Protein AF-A0A416EQQ9-F1 (afdb_monomer_lite)

pLDDT: mean 92.67, std 8.93, range [53.34, 98.25]

Structure (mmCIF, N/CA/C/O backbone):
data_AF-A0A416EQQ9-F1
#
_entry.id   AF-A0A416EQQ9-F1
#
loop_
_atom_site.group_PDB
_atom_site.id
_atom_site.type_symbol
_atom_site.label_atom_id
_atom_site.label_alt_id
_atom_site.label_comp_id
_atom_site.label_asym_id
_atom_site.label_entity_id
_atom_site.label_seq_id
_atom_site.pdbx_PDB_ins_code
_atom_site.Cartn_x
_atom_site.Cartn_y
_atom_site.Cartn_z
_atom_site.occupancy
_atom_site.B_iso_or_equiv
_atom_site.auth_seq_id
_atom_site.auth_comp_id
_atom_site.auth_asym_id
_atom_site.auth_atom_id
_atom_site.pdbx_PDB_model_num
ATOM 1 N N . MET A 1 1 ? 16.080 -1.892 6.143 1.00 62.06 1 MET A N 1
ATOM 2 C CA . MET A 1 1 ? 15.901 -0.427 6.062 1.00 62.06 1 MET A CA 1
ATOM 3 C C . MET A 1 1 ? 14.444 -0.179 5.742 1.00 62.06 1 MET A C 1
ATOM 5 O O . MET A 1 1 ? 13.992 -0.698 4.729 1.00 62.06 1 MET A O 1
ATOM 9 N N . ASN A 1 2 ? 13.728 0.540 6.607 1.00 82.12 2 ASN A N 1
ATOM 10 C CA . ASN A 1 2 ? 12.344 0.932 6.342 1.00 82.12 2 ASN A CA 1
ATOM 11 C C . ASN A 1 2 ? 12.372 2.233 5.539 1.00 82.12 2 ASN A C 1
ATOM 13 O O . ASN A 1 2 ? 13.073 3.170 5.910 1.00 82.12 2 ASN A O 1
ATOM 17 N N . VAL A 1 3 ? 11.679 2.243 4.408 1.00 88.75 3 VAL A N 1
ATOM 18 C CA . VAL A 1 3 ? 11.634 3.351 3.442 1.00 88.75 3 VAL A CA 1
ATOM 19 C C . VAL A 1 3 ? 10.243 3.967 3.337 1.00 88.75 3 VAL A C 1
ATOM 21 O O . VAL A 1 3 ? 10.108 5.111 2.916 1.00 88.75 3 VAL A O 1
ATOM 24 N N . ILE A 1 4 ? 9.215 3.215 3.731 1.00 92.56 4 ILE A N 1
ATOM 25 C CA . ILE A 1 4 ? 7.842 3.688 3.852 1.00 92.56 4 ILE A CA 1
ATOM 26 C C . ILE A 1 4 ? 7.543 3.824 5.343 1.00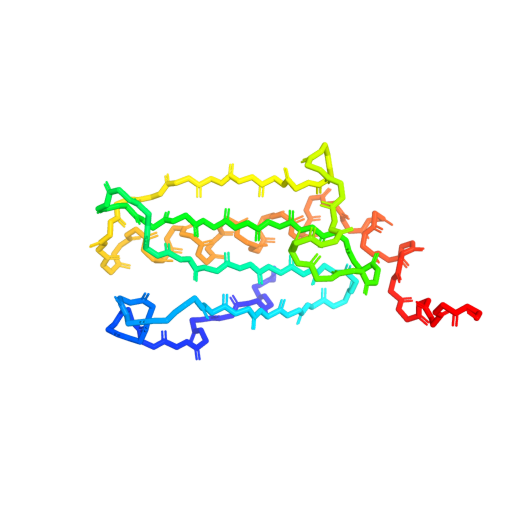 92.56 4 ILE A C 1
ATOM 28 O O . ILE A 1 4 ? 7.549 2.839 6.081 1.00 92.56 4 ILE A O 1
ATOM 32 N N . GLU A 1 5 ? 7.290 5.051 5.777 1.00 92.38 5 GLU A N 1
ATOM 33 C CA . GLU A 1 5 ? 6.737 5.358 7.095 1.00 92.38 5 GLU A CA 1
ATOM 34 C C . GLU A 1 5 ? 5.222 5.531 6.994 1.00 92.38 5 GLU A C 1
ATOM 36 O O . GLU A 1 5 ? 4.669 5.480 5.902 1.00 92.38 5 GLU A O 1
ATOM 41 N N . LYS A 1 6 ? 4.546 5.752 8.123 1.00 92.50 6 LYS A N 1
ATOM 42 C CA . LYS A 1 6 ? 3.100 5.987 8.195 1.00 92.50 6 LYS A CA 1
ATOM 43 C C . LYS A 1 6 ? 2.741 7.323 7.516 1.00 92.50 6 LYS A C 1
ATOM 45 O O . LYS A 1 6 ? 2.931 8.371 8.134 1.00 92.50 6 LYS A O 1
ATOM 50 N N . PRO A 1 7 ? 2.205 7.331 6.280 1.00 91.19 7 PRO A N 1
ATOM 51 C CA . PRO A 1 7 ? 2.148 8.564 5.493 1.00 91.19 7 PRO A CA 1
ATOM 52 C C . PRO A 1 7 ? 0.970 9.473 5.860 1.00 91.19 7 PRO A C 1
ATOM 54 O O . PRO A 1 7 ? 1.011 10.680 5.637 1.00 91.19 7 PRO A O 1
ATOM 57 N N . VAL A 1 8 ? -0.104 8.893 6.400 1.00 94.81 8 VAL A N 1
ATOM 58 C CA . VAL A 1 8 ? -1.325 9.602 6.802 1.00 94.81 8 VAL A CA 1
ATOM 59 C C . VAL A 1 8 ? -1.923 8.978 8.061 1.00 94.81 8 VAL A C 1
ATOM 61 O O . VAL A 1 8 ? -1.589 7.855 8.437 1.00 94.81 8 VAL A O 1
ATOM 64 N N . SER A 1 9 ? -2.844 9.679 8.725 1.00 96.31 9 SER A N 1
ATOM 65 C CA . SER A 1 9 ? -3.582 9.101 9.855 1.00 96.31 9 SER A CA 1
ATOM 66 C C . SER A 1 9 ? -4.542 7.992 9.405 1.00 96.31 9 SER A C 1
ATOM 68 O O . SER A 1 9 ? -5.085 8.034 8.300 1.00 96.31 9 SER A O 1
ATOM 70 N N . ILE A 1 10 ? -4.838 7.037 10.293 1.00 95.31 10 ILE A N 1
ATOM 71 C CA . ILE A 1 10 ? -5.848 5.998 10.025 1.00 95.31 10 ILE A CA 1
ATOM 72 C C . ILE A 1 10 ? -7.242 6.603 9.767 1.00 95.31 10 ILE A C 1
ATOM 74 O O . ILE A 1 10 ? -8.020 6.094 8.963 1.00 95.31 10 ILE A O 1
ATOM 78 N N . ASN A 1 11 ? -7.539 7.754 10.383 1.00 96.19 11 ASN A N 1
ATOM 79 C CA . ASN A 1 11 ? -8.773 8.506 10.157 1.00 96.19 11 ASN A CA 1
ATOM 80 C C . ASN A 1 11 ? -8.863 9.107 8.747 1.00 96.19 11 ASN A C 1
ATOM 82 O O . ASN A 1 11 ? -9.973 9.289 8.249 1.00 96.19 11 ASN A O 1
ATOM 86 N N . ALA A 1 12 ? -7.731 9.411 8.105 1.00 96.44 12 ALA A N 1
ATOM 87 C CA . ALA A 1 12 ? -7.711 9.827 6.706 1.00 96.44 12 ALA A CA 1
ATOM 88 C C . ALA A 1 12 ? -8.034 8.640 5.790 1.00 96.44 12 ALA A C 1
ATOM 90 O O . ALA A 1 12 ? -8.936 8.755 4.966 1.00 96.44 12 ALA A O 1
ATOM 91 N N . ILE A 1 13 ? -7.407 7.479 6.027 1.00 95.00 13 ILE A N 1
ATOM 92 C CA . ILE A 1 13 ? -7.666 6.232 5.276 1.00 95.00 13 ILE A CA 1
ATOM 93 C C . ILE A 1 13 ? -9.130 5.790 5.416 1.00 95.00 13 ILE A C 1
ATOM 95 O O . ILE A 1 13 ? -9.730 5.267 4.484 1.00 95.00 13 ILE A O 1
ATOM 99 N N . LYS A 1 14 ? -9.753 6.054 6.573 1.00 94.00 14 LYS A N 1
ATOM 100 C CA . LYS A 1 14 ? -11.186 5.801 6.791 1.00 94.00 14 LYS A CA 1
ATOM 101 C C . LYS A 1 14 ? -12.091 6.606 5.845 1.00 94.00 14 LYS A C 1
ATOM 103 O O . LYS A 1 14 ? -13.224 6.190 5.623 1.00 94.00 14 LYS A O 1
ATOM 108 N N . LYS A 1 15 ? -11.637 7.770 5.367 1.00 95.06 15 LYS A N 1
ATOM 109 C CA . LYS A 1 15 ? -12.412 8.688 4.517 1.00 95.06 15 LYS A CA 1
ATOM 110 C C . LYS A 1 15 ? -12.051 8.574 3.039 1.00 95.06 15 LYS A C 1
ATOM 112 O O . LYS A 1 15 ? -12.923 8.785 2.206 1.00 95.06 15 LYS A O 1
ATOM 117 N N . LEU A 1 16 ? -10.783 8.311 2.729 1.00 95.75 16 LEU A N 1
ATOM 118 C CA . LEU A 1 16 ? -10.263 8.294 1.368 1.00 95.75 16 LEU A CA 1
ATOM 119 C C . LEU A 1 16 ? -9.105 7.303 1.242 1.00 95.75 16 LEU A C 1
ATOM 121 O O . LEU A 1 16 ? -8.262 7.212 2.134 1.00 95.75 16 LEU A O 1
ATOM 125 N N . ASN A 1 17 ? -9.030 6.636 0.093 1.00 96.44 17 ASN A N 1
ATOM 126 C CA . ASN A 1 17 ? -7.906 5.783 -0.269 1.00 96.44 17 ASN A CA 1
ATOM 127 C C . ASN A 1 17 ? -6.619 6.609 -0.345 1.00 96.44 17 ASN A C 1
ATOM 129 O O . ASN A 1 17 ? -6.567 7.661 -0.984 1.00 96.44 17 ASN A O 1
ATOM 133 N N . TYR A 1 18 ? -5.563 6.121 0.295 1.00 96.75 18 TYR A N 1
ATOM 134 C CA . TYR A 1 18 ? -4.243 6.725 0.202 1.00 96.7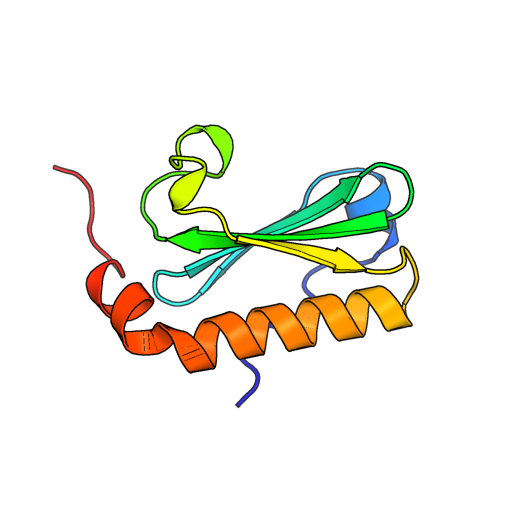5 18 TYR A CA 1
ATOM 135 C C . TYR A 1 18 ? -3.412 5.985 -0.840 1.00 96.75 18 TYR A C 1
ATOM 137 O O . TYR A 1 18 ? -3.325 4.763 -0.791 1.00 96.75 18 TYR A O 1
ATOM 145 N N . THR A 1 19 ? -2.749 6.710 -1.738 1.00 96.38 19 THR A N 1
ATOM 146 C CA . THR A 1 19 ? -1.788 6.141 -2.693 1.00 96.38 19 THR A CA 1
ATOM 147 C C . THR A 1 19 ? -0.418 6.770 -2.513 1.00 96.38 19 THR A C 1
ATOM 149 O O . THR A 1 19 ? -0.314 7.989 -2.373 1.00 96.38 19 THR A O 1
ATOM 152 N N . GLY A 1 20 ? 0.630 5.959 -2.595 1.00 95.00 20 GLY A N 1
ATOM 153 C CA . GLY A 1 20 ? 2.015 6.409 -2.562 1.00 95.00 20 GLY A CA 1
ATOM 154 C C . GLY A 1 20 ? 2.889 5.635 -3.543 1.00 95.00 20 GLY A C 1
ATOM 155 O O . GLY A 1 20 ? 2.456 4.678 -4.189 1.00 95.00 20 GLY A O 1
ATOM 156 N N . SER A 1 21 ? 4.141 6.061 -3.668 1.00 94.69 21 SER A N 1
ATOM 157 C CA . SER A 1 21 ? 5.132 5.402 -4.516 1.00 94.69 21 SER A CA 1
ATOM 158 C C . SER A 1 21 ? 6.525 5.508 -3.921 1.00 94.69 21 SER A C 1
ATOM 160 O O . SER A 1 21 ? 6.861 6.510 -3.291 1.00 94.69 21 SER A O 1
ATOM 162 N N . TYR A 1 22 ? 7.352 4.500 -4.169 1.00 94.12 22 TYR A N 1
ATOM 163 C CA . TYR A 1 22 ? 8.763 4.495 -3.828 1.00 94.12 22 TYR A CA 1
ATOM 164 C C . TYR A 1 22 ? 9.552 3.653 -4.837 1.00 94.12 22 TYR A C 1
ATOM 166 O O . TYR A 1 22 ? 9.296 2.462 -4.986 1.00 94.12 22 TYR A O 1
ATOM 174 N N . CYS A 1 23 ? 10.518 4.274 -5.525 1.00 92.75 23 CYS A N 1
ATOM 175 C CA . CYS A 1 23 ? 11.479 3.608 -6.417 1.00 92.75 23 CYS A CA 1
ATOM 176 C C . CYS A 1 23 ? 10.870 2.541 -7.353 1.00 92.75 23 CYS A C 1
ATOM 178 O O . CYS A 1 23 ? 11.322 1.404 -7.347 1.00 92.75 23 CYS A O 1
ATOM 180 N N . GLY A 1 24 ? 9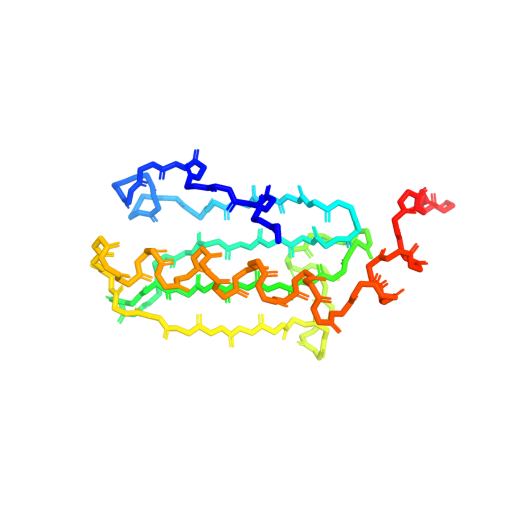.860 2.893 -8.157 1.00 93.00 24 GLY A N 1
ATOM 181 C CA . GLY A 1 24 ? 9.227 1.965 -9.109 1.00 93.00 24 GLY A CA 1
ATOM 182 C C . GLY A 1 24 ? 8.102 1.100 -8.525 1.00 93.00 24 GLY A C 1
ATOM 183 O O . GLY A 1 24 ? 7.317 0.529 -9.282 1.00 93.00 24 GLY A O 1
ATOM 184 N N . MET A 1 25 ? 7.968 1.042 -7.197 1.00 95.81 25 MET A N 1
ATOM 185 C CA . MET A 1 25 ? 6.829 0.427 -6.518 1.00 95.81 25 MET A CA 1
ATOM 186 C C . MET A 1 25 ? 5.765 1.482 -6.213 1.00 95.81 25 MET A C 1
ATOM 188 O O . MET A 1 25 ? 6.049 2.506 -5.595 1.00 95.81 25 MET A O 1
ATOM 192 N N . ARG A 1 26 ? 4.516 1.213 -6.578 1.00 96.31 26 ARG A N 1
ATOM 193 C CA . ARG A 1 26 ? 3.335 1.930 -6.096 1.00 96.31 26 ARG A CA 1
ATOM 194 C C . ARG A 1 26 ? 2.627 1.134 -5.025 1.00 96.31 26 ARG A C 1
ATOM 196 O O . ARG A 1 26 ? 2.686 -0.094 -5.010 1.00 96.31 26 ARG A O 1
ATOM 203 N N . TYR A 1 27 ? 1.942 1.847 -4.144 1.00 97.25 27 TYR A N 1
ATOM 204 C CA . TYR A 1 27 ? 1.120 1.233 -3.123 1.00 97.25 27 TYR A CA 1
ATOM 205 C C . TYR A 1 27 ? -0.149 2.026 -2.843 1.00 97.25 27 TYR A C 1
ATOM 207 O O . TYR A 1 27 ? -0.215 3.235 -3.071 1.00 97.25 27 TYR A O 1
ATOM 215 N N . MET A 1 28 ? -1.166 1.324 -2.352 1.00 97.69 28 MET A N 1
ATOM 216 C CA . MET A 1 28 ? -2.429 1.909 -1.910 1.00 97.69 28 MET A CA 1
ATOM 217 C C . MET A 1 28 ? -2.810 1.350 -0.543 1.00 97.69 28 MET A C 1
ATOM 219 O O . MET A 1 28 ? -2.595 0.169 -0.288 1.00 97.69 28 MET A O 1
ATOM 223 N N . LEU A 1 29 ? -3.382 2.191 0.312 1.00 98.12 29 LEU A N 1
ATOM 224 C CA . LEU A 1 29 ? -4.030 1.811 1.560 1.00 98.12 29 LEU A CA 1
ATOM 225 C C . LEU A 1 29 ? -5.490 2.251 1.500 1.00 98.12 29 LEU A C 1
ATOM 227 O O . LEU A 1 29 ? -5.771 3.436 1.307 1.00 98.12 29 LEU A O 1
ATOM 231 N N . GLU A 1 30 ? -6.413 1.319 1.694 1.00 96.94 30 GLU A N 1
ATOM 232 C CA . GLU A 1 30 ? -7.845 1.607 1.734 1.00 96.94 30 GLU A CA 1
ATOM 233 C C . GLU A 1 30 ? -8.546 0.886 2.882 1.00 96.94 30 GLU A C 1
ATOM 235 O O . GLU A 1 30 ? -8.061 -0.117 3.414 1.00 96.94 30 GLU A O 1
ATOM 240 N N . LYS A 1 31 ? -9.714 1.403 3.271 1.00 97.19 31 LYS A N 1
ATOM 241 C CA . LYS A 1 31 ? -10.633 0.671 4.135 1.00 97.19 31 LYS A CA 1
ATOM 242 C C . LYS A 1 31 ? -11.616 -0.107 3.264 1.00 97.19 31 LYS A C 1
ATOM 244 O O . LYS A 1 31 ? -12.494 0.498 2.657 1.00 97.19 31 LYS A O 1
ATOM 249 N N . LYS A 1 32 ? -11.529 -1.434 3.289 1.00 94.69 32 LYS A N 1
ATOM 250 C CA . LYS A 1 32 ? -12.405 -2.337 2.536 1.00 94.69 32 LYS A CA 1
ATOM 251 C C . LYS A 1 32 ? -13.032 -3.357 3.476 1.00 94.69 32 LYS A C 1
ATOM 253 O O . LYS A 1 32 ? -12.329 -3.957 4.280 1.00 94.69 32 LYS A O 1
ATOM 258 N N . ASP A 1 33 ? -14.359 -3.474 3.455 1.00 94.31 33 ASP A N 1
ATOM 259 C CA . ASP A 1 33 ? -15.124 -4.440 4.264 1.00 94.31 33 ASP A CA 1
ATOM 260 C C . ASP A 1 33 ? -14.763 -4.444 5.764 1.00 94.31 33 ASP A C 1
ATOM 262 O O . ASP A 1 33 ? -14.684 -5.471 6.433 1.00 94.31 33 ASP A O 1
ATOM 266 N N . GLY A 1 34 ? -14.508 -3.250 6.315 1.00 94.88 34 GLY A N 1
ATOM 267 C CA . GLY A 1 34 ? -14.132 -3.078 7.724 1.00 94.88 34 GLY A CA 1
ATOM 268 C C . GLY A 1 34 ? -12.666 -3.390 8.049 1.00 94.88 34 GLY A C 1
ATOM 269 O O . GLY A 1 34 ? -12.263 -3.225 9.199 1.00 94.88 34 GLY A O 1
ATOM 270 N N . ARG A 1 35 ? -11.865 -3.774 7.054 1.00 97.50 35 ARG A N 1
ATOM 271 C CA . ARG A 1 35 ? -10.436 -4.097 7.146 1.00 97.50 35 ARG A CA 1
ATOM 272 C C . ARG A 1 35 ? -9.591 -3.040 6.434 1.00 97.50 35 ARG A C 1
ATOM 274 O O . ARG A 1 35 ? -10.113 -2.213 5.688 1.00 97.50 35 ARG A O 1
ATOM 281 N N . MET A 1 36 ? -8.289 -3.031 6.702 1.00 97.88 36 MET A N 1
ATOM 282 C CA . MET A 1 36 ? -7.318 -2.236 5.950 1.00 97.88 36 MET A CA 1
ATOM 283 C C . MET A 1 36 ? -6.728 -3.103 4.843 1.00 97.88 36 MET A C 1
ATOM 285 O O . MET A 1 36 ? -6.034 -4.070 5.145 1.00 97.88 36 MET A O 1
ATOM 289 N N . ALA A 1 37 ? -6.979 -2.762 3.584 1.00 98.06 37 ALA A N 1
ATOM 290 C CA . ALA A 1 37 ? -6.332 -3.404 2.449 1.00 98.06 37 ALA A CA 1
ATOM 291 C C . ALA A 1 37 ? -5.108 -2.583 2.032 1.00 98.06 37 ALA A C 1
ATOM 293 O O . ALA A 1 37 ? -5.192 -1.367 1.843 1.00 98.06 37 ALA A O 1
ATOM 294 N N . ALA A 1 38 ? -3.963 -3.252 1.928 1.00 98.19 38 ALA A N 1
ATOM 295 C CA . ALA A 1 38 ? -2.734 -2.701 1.388 1.00 98.19 38 ALA A CA 1
ATOM 296 C C . ALA A 1 38 ? -2.438 -3.363 0.045 1.00 98.19 38 ALA A C 1
ATOM 298 O O . ALA A 1 38 ? -2.439 -4.590 -0.064 1.00 98.19 38 ALA A O 1
ATOM 299 N N . HIS A 1 39 ? -2.148 -2.552 -0.963 1.00 98.25 39 HIS A N 1
ATOM 300 C CA . HIS A 1 39 ? -1.863 -3.003 -2.319 1.00 98.25 39 HIS A CA 1
ATOM 301 C C . HIS A 1 39 ? -0.460 -2.578 -2.719 1.00 98.25 39 HIS A C 1
ATOM 303 O O . HIS A 1 39 ? -0.041 -1.477 -2.371 1.00 98.25 39 HIS A O 1
ATOM 309 N N . THR A 1 40 ? 0.234 -3.408 -3.493 1.00 97.94 40 THR A N 1
ATOM 310 C CA . THR A 1 40 ? 1.487 -3.052 -4.171 1.00 97.94 40 THR A CA 1
ATOM 311 C C . THR A 1 40 ? 1.411 -3.411 -5.645 1.00 97.94 40 THR A C 1
ATOM 313 O O . THR A 1 40 ? 0.851 -4.445 -6.005 1.00 97.94 40 THR A O 1
ATOM 316 N N . TYR A 1 41 ? 1.948 -2.543 -6.497 1.00 96.56 41 TYR A N 1
ATOM 317 C CA . TYR A 1 41 ? 1.959 -2.722 -7.947 1.00 96.56 41 TYR A CA 1
ATOM 318 C C . TYR A 1 41 ? 3.097 -1.918 -8.593 1.00 96.56 41 TYR A C 1
ATOM 320 O O . TYR A 1 41 ? 3.542 -0.926 -8.017 1.00 96.56 41 TYR A O 1
ATOM 328 N N . PRO A 1 42 ? 3.613 -2.325 -9.765 1.00 94.88 42 PRO A N 1
ATOM 329 C CA . PRO A 1 42 ? 4.682 -1.593 -10.438 1.00 94.88 42 PRO A CA 1
ATOM 330 C C . PRO A 1 42 ? 4.180 -0.302 -11.108 1.00 94.88 42 PRO A C 1
ATOM 332 O O . PRO A 1 42 ? 3.033 -0.205 -11.546 1.00 94.88 42 PRO A O 1
ATOM 335 N N . GLU A 1 43 ? 5.068 0.682 -11.256 1.00 90.88 43 GLU A N 1
ATOM 336 C CA . GLU A 1 43 ? 4.913 1.764 -12.242 1.00 90.88 43 GLU A CA 1
ATOM 337 C C . GLU A 1 43 ? 4.735 1.208 -13.679 1.00 90.88 43 GLU A C 1
ATOM 339 O O . GLU A 1 43 ? 5.127 0.069 -13.951 1.00 90.88 43 GLU A O 1
ATOM 344 N N . PRO A 1 44 ? 4.167 1.975 -14.636 1.00 89.62 44 PRO A N 1
ATOM 345 C CA . PRO A 1 44 ? 3.787 3.390 -14.571 1.00 89.62 44 PRO A CA 1
ATOM 346 C C . PRO A 1 44 ? 2.275 3.632 -14.484 1.00 89.62 44 PRO A C 1
ATOM 348 O O . PRO A 1 44 ? 1.850 4.791 -14.494 1.00 89.62 44 PRO A O 1
ATOM 351 N N . PHE A 1 45 ? 1.451 2.600 -14.305 1.00 85.56 45 PHE A N 1
ATOM 352 C CA . PHE A 1 45 ? -0.004 2.745 -14.190 1.00 85.56 45 PHE A CA 1
ATOM 353 C C . PHE A 1 45 ? -0.482 2.977 -12.751 1.00 85.56 45 PHE A C 1
ATOM 355 O O . PHE A 1 45 ? 0.187 2.603 -11.787 1.00 85.56 45 PHE A O 1
ATOM 362 N N . ASN A 1 46 ? -1.619 3.659 -12.597 1.00 86.25 46 ASN A N 1
ATOM 363 C CA . ASN A 1 46 ? -2.326 3.728 -11.317 1.00 86.25 46 ASN A CA 1
ATOM 364 C C . ASN A 1 46 ? -3.037 2.391 -11.040 1.00 86.25 46 ASN A C 1
ATOM 366 O O . ASN A 1 46 ? -3.051 1.511 -11.900 1.00 86.25 46 ASN A O 1
ATOM 370 N N . TYR A 1 47 ? -3.625 2.245 -9.852 1.00 87.38 47 TYR A N 1
ATOM 371 C CA . TYR A 1 47 ? -4.302 1.013 -9.439 1.00 87.38 47 TYR A CA 1
ATOM 372 C C . TYR A 1 47 ? -5.310 0.509 -10.491 1.00 87.38 47 TYR A C 1
ATOM 374 O O . TYR A 1 47 ? -5.197 -0.620 -10.946 1.00 87.38 47 TYR A O 1
ATOM 382 N N . GLU A 1 48 ? -6.212 1.375 -10.963 1.00 89.50 48 GLU A N 1
ATOM 383 C CA . GLU A 1 48 ? -7.274 1.025 -11.924 1.00 89.50 48 GLU A CA 1
ATOM 384 C C . GLU A 1 48 ? -6.760 0.552 -13.291 1.00 89.50 48 GLU A C 1
ATOM 386 O O . GLU A 1 48 ? -7.410 -0.252 -13.954 1.00 89.50 48 GLU A O 1
ATOM 391 N N . LYS A 1 49 ? -5.610 1.068 -13.741 1.00 89.06 49 LYS A N 1
ATOM 392 C CA . LYS A 1 49 ? -5.006 0.708 -15.034 1.00 89.06 49 LYS A CA 1
ATOM 393 C C . LYS A 1 49 ? -3.934 -0.371 -14.916 1.00 89.06 49 LYS A C 1
ATOM 395 O O . LYS A 1 49 ? -3.353 -0.763 -15.928 1.00 89.06 49 LYS A O 1
ATOM 400 N N . THR A 1 50 ? -3.628 -0.819 -13.702 1.00 90.06 50 THR A N 1
ATOM 401 C CA . THR A 1 50 ? -2.682 -1.909 -13.488 1.00 90.06 50 THR A CA 1
ATOM 402 C C . THR A 1 50 ? -3.435 -3.229 -13.662 1.00 90.06 50 THR A C 1
ATOM 404 O O . THR A 1 50 ? -4.460 -3.412 -13.013 1.00 90.06 50 THR A O 1
ATOM 407 N N . PRO A 1 51 ? -2.947 -4.157 -14.506 1.00 91.56 51 PRO A N 1
ATOM 408 C CA . PRO A 1 51 ? -3.524 -5.495 -14.601 1.00 91.56 51 PRO A CA 1
ATOM 409 C C . PRO A 1 51 ? -3.575 -6.171 -13.228 1.00 91.56 51 PRO A C 1
ATOM 411 O O . PRO A 1 51 ? -2.601 -6.098 -12.473 1.00 91.56 51 PRO A O 1
ATOM 414 N N . GLU A 1 52 ? -4.697 -6.813 -12.905 1.00 90.88 52 GLU A N 1
ATOM 415 C CA . GLU A 1 52 ? -4.957 -7.392 -11.582 1.00 90.88 52 GLU A CA 1
ATOM 416 C C . GLU A 1 52 ? -3.869 -8.393 -11.171 1.00 90.88 52 GLU A C 1
ATOM 418 O O . GLU A 1 52 ? -3.435 -8.401 -10.023 1.00 90.88 52 GLU A O 1
ATOM 423 N N . GLU A 1 53 ? -3.319 -9.148 -12.125 1.00 93.44 53 GLU A N 1
ATOM 424 C CA . GLU A 1 53 ? -2.240 -10.108 -11.892 1.00 93.44 53 GLU A CA 1
ATOM 425 C C . GLU A 1 53 ? -0.919 -9.471 -11.419 1.00 93.44 53 GLU A C 1
ATOM 427 O O . GLU A 1 53 ? -0.040 -10.163 -10.904 1.00 93.44 53 GLU A O 1
ATOM 432 N N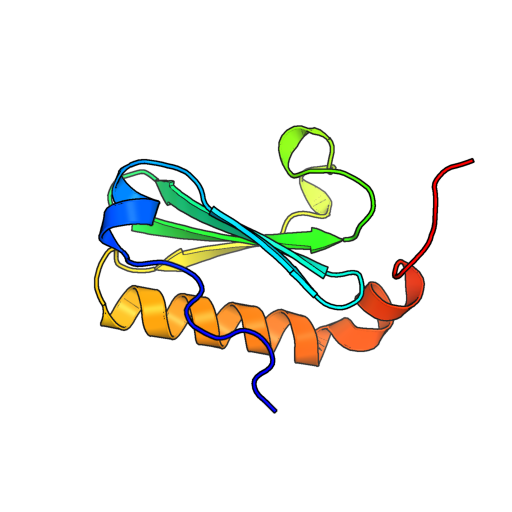 . LYS A 1 54 ? -0.759 -8.152 -11.585 1.00 93.44 54 LYS A N 1
ATOM 433 C CA . LYS A 1 54 ? 0.403 -7.387 -11.101 1.00 93.44 54 LYS A CA 1
ATOM 434 C C . LYS A 1 54 ? 0.139 -6.680 -9.774 1.00 93.44 54 LYS A C 1
ATOM 436 O O . LYS A 1 54 ? 1.071 -6.103 -9.209 1.00 93.44 54 LYS A O 1
ATOM 441 N N . ILE A 1 55 ? -1.099 -6.706 -9.289 1.00 96.19 55 ILE A N 1
ATOM 442 C CA . ILE A 1 55 ? -1.491 -6.129 -8.009 1.00 96.19 55 ILE A CA 1
ATOM 443 C C . ILE A 1 55 ? -1.393 -7.222 -6.956 1.00 96.19 55 ILE A C 1
ATOM 445 O O . ILE A 1 55 ? -2.051 -8.254 -7.032 1.00 96.19 55 ILE A O 1
ATOM 449 N N . VAL A 1 56 ? -0.596 -6.978 -5.922 1.00 97.62 56 VAL A N 1
ATOM 450 C CA . VAL A 1 56 ? -0.591 -7.843 -4.743 1.00 97.62 56 VAL A CA 1
ATOM 451 C C . VAL A 1 56 ? -1.276 -7.122 -3.606 1.00 97.62 56 VAL A C 1
ATOM 453 O O . VAL A 1 56 ? -0.908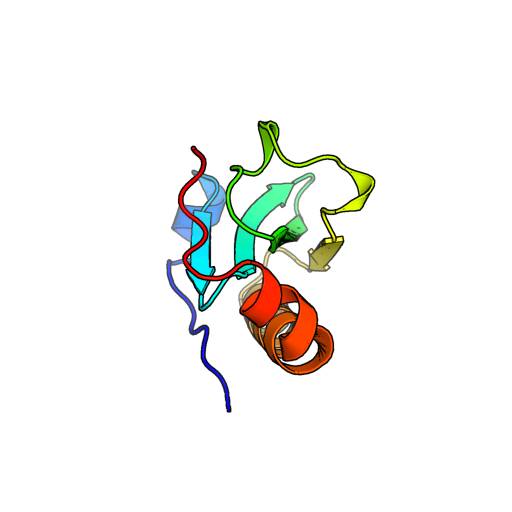 -5.995 -3.284 1.00 97.62 56 VAL A O 1
ATOM 456 N N . THR A 1 57 ? -2.245 -7.797 -2.996 1.00 97.75 57 THR A N 1
ATOM 457 C CA . THR A 1 57 ? -3.078 -7.257 -1.924 1.00 97.75 57 THR A CA 1
ATOM 458 C C . THR A 1 57 ? -2.890 -8.067 -0.652 1.00 97.75 57 THR A C 1
ATOM 460 O O . THR A 1 57 ? -2.809 -9.295 -0.697 1.00 97.75 57 THR A O 1
ATOM 463 N N . ARG A 1 58 ? -2.865 -7.388 0.494 1.00 98.25 58 ARG A N 1
ATOM 464 C CA . ARG A 1 58 ? -2.958 -8.019 1.809 1.00 98.25 58 ARG A CA 1
ATOM 465 C C . ARG A 1 58 ? -3.864 -7.208 2.721 1.00 98.25 58 ARG A C 1
ATOM 467 O O . ARG A 1 58 ? -3.827 -5.982 2.705 1.00 98.25 58 ARG A O 1
ATOM 474 N N . GLU A 1 59 ? -4.663 -7.902 3.522 1.00 98.25 59 GLU A N 1
ATOM 475 C CA . GLU A 1 59 ? -5.616 -7.274 4.432 1.00 98.25 59 GLU A CA 1
ATOM 476 C C . GLU A 1 59 ? -5.221 -7.420 5.898 1.00 98.25 59 GLU A C 1
ATOM 478 O O . GLU A 1 59 ? -4.847 -8.499 6.364 1.00 98.25 59 GLU A O 1
ATOM 483 N N . PHE A 1 60 ? -5.445 -6.355 6.655 1.00 98.19 60 PHE A N 1
ATOM 484 C CA . PHE A 1 60 ? -5.127 -6.232 8.071 1.00 98.19 60 PHE A CA 1
ATOM 485 C C . PHE A 1 60 ? -6.356 -5.757 8.855 1.00 98.19 60 PHE A C 1
ATOM 487 O O . PHE A 1 60 ? -7.292 -5.199 8.271 1.00 98.19 60 PHE A O 1
ATOM 494 N N . PRO A 1 61 ? -6.395 -5.949 10.184 1.00 98.19 61 PRO A N 1
ATOM 495 C CA . PRO A 1 61 ? -7.385 -5.283 11.020 1.00 98.19 61 PRO A CA 1
ATOM 496 C C . PRO A 1 61 ? -7.356 -3.765 10.798 1.00 98.19 61 PRO A C 1
ATOM 498 O O . PRO A 1 61 ? -6.286 -3.172 10.676 1.00 98.19 61 PRO A O 1
ATOM 501 N N . PHE A 1 62 ? -8.519 -3.112 10.769 1.00 97.56 62 PHE A N 1
ATOM 502 C CA . PHE A 1 62 ? -8.575 -1.649 10.714 1.00 97.56 62 PHE A CA 1
ATOM 503 C C . PHE A 1 62 ? -8.347 -1.054 12.116 1.00 97.56 62 PHE A C 1
ATOM 505 O O . PHE A 1 62 ? -9.263 -0.518 12.740 1.00 97.56 62 PHE A O 1
ATOM 512 N N . SER A 1 63 ? -7.122 -1.207 12.622 1.00 97.56 63 SER A N 1
ATOM 513 C CA . SER A 1 63 ? -6.630 -0.688 13.903 1.00 97.56 63 SER A CA 1
ATOM 514 C C . SER A 1 63 ? -5.251 -0.048 13.727 1.00 97.56 63 SER A C 1
ATOM 516 O O . SER A 1 63 ? -4.653 -0.128 12.652 1.00 97.56 63 SER A O 1
ATOM 518 N N . GLU A 1 64 ? -4.734 0.596 14.771 1.00 97.25 64 GLU A N 1
ATOM 519 C CA . GLU A 1 64 ? -3.386 1.175 14.743 1.00 97.25 64 GLU A CA 1
ATOM 520 C C . GLU A 1 64 ? -2.302 0.098 14.568 1.00 97.25 64 GLU A C 1
ATOM 522 O O . GLU A 1 64 ? -1.364 0.278 13.792 1.00 97.25 64 GLU A O 1
ATOM 527 N N . GLU A 1 65 ? -2.471 -1.062 15.205 1.00 97.62 65 GLU A N 1
ATOM 528 C CA . GLU A 1 65 ? -1.577 -2.216 15.072 1.00 97.62 65 GLU A CA 1
ATOM 529 C C . GLU A 1 65 ? -1.649 -2.812 13.665 1.00 97.62 65 GLU A C 1
ATOM 531 O O . GLU A 1 65 ? -0.618 -3.087 13.055 1.00 97.62 65 GLU A O 1
ATOM 536 N N . GLY A 1 66 ? -2.858 -2.969 13.115 1.00 97.88 66 GLY A N 1
ATOM 537 C CA . GLY A 1 66 ? -3.034 -3.448 11.745 1.00 97.88 66 GLY A CA 1
ATOM 538 C C . GLY A 1 66 ? -2.451 -2.484 10.710 1.00 97.88 66 GLY A C 1
ATOM 539 O O . GLY A 1 66 ? -1.892 -2.919 9.706 1.00 97.88 66 GLY A O 1
ATOM 540 N N . TYR A 1 67 ? -2.487 -1.178 10.981 1.00 97.81 67 TYR A N 1
ATOM 541 C CA . TYR A 1 67 ? -1.816 -0.192 10.143 1.00 97.81 67 TYR A CA 1
ATOM 542 C C . TYR A 1 67 ? -0.288 -0.313 10.235 1.00 97.81 67 TYR A C 1
ATOM 544 O O . TYR A 1 67 ? 0.387 -0.308 9.208 1.00 97.81 67 TYR A O 1
ATOM 552 N N . ALA A 1 68 ? 0.276 -0.499 11.431 1.00 97.25 68 ALA A N 1
ATOM 553 C CA . ALA A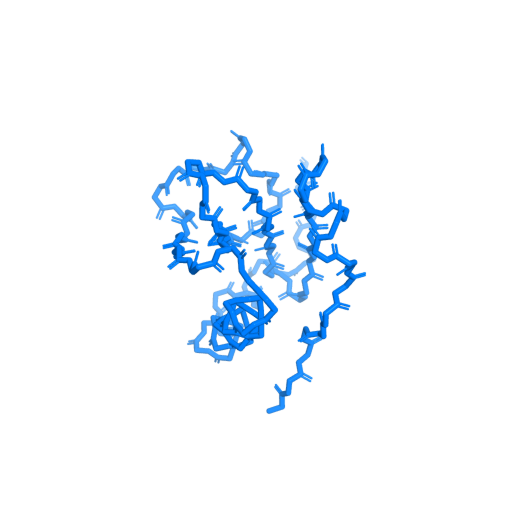 1 68 ? 1.708 -0.762 11.572 1.00 97.25 68 ALA A CA 1
ATOM 554 C C . ALA A 1 68 ? 2.138 -2.018 10.786 1.00 97.25 68 ALA A C 1
ATOM 556 O O . ALA A 1 68 ? 3.120 -1.966 10.048 1.00 97.25 68 ALA A O 1
ATOM 557 N N . GLN A 1 69 ? 1.348 -3.095 10.850 1.00 98.19 69 GLN A N 1
ATOM 558 C CA . GLN A 1 69 ? 1.569 -4.319 10.067 1.00 98.19 69 GLN A CA 1
ATOM 559 C C . GLN A 1 69 ? 1.471 -4.079 8.554 1.00 98.19 69 GLN A C 1
ATOM 561 O O . GLN A 1 69 ? 2.259 -4.630 7.788 1.00 98.19 69 GLN A O 1
ATOM 566 N N . ALA A 1 70 ? 0.532 -3.240 8.107 1.00 98.19 70 ALA A N 1
ATOM 567 C CA . ALA A 1 70 ? 0.424 -2.864 6.701 1.00 98.19 70 ALA A CA 1
ATOM 568 C C . ALA A 1 70 ? 1.675 -2.111 6.224 1.00 98.19 70 ALA A C 1
ATOM 570 O O . ALA A 1 70 ? 2.200 -2.414 5.154 1.00 98.19 70 ALA A O 1
ATOM 571 N N . ILE A 1 71 ? 2.189 -1.169 7.023 1.00 97.94 71 ILE A N 1
ATOM 572 C CA . ILE A 1 71 ? 3.427 -0.440 6.715 1.00 97.94 71 ILE A CA 1
ATOM 573 C C . ILE A 1 71 ? 4.634 -1.381 6.683 1.00 97.94 71 ILE A C 1
ATOM 575 O O . ILE A 1 71 ? 5.444 -1.305 5.758 1.00 97.94 71 ILE A O 1
ATOM 579 N N . GLU A 1 72 ? 4.757 -2.283 7.653 1.00 97.94 72 GLU A N 1
ATOM 580 C CA . GLU A 1 72 ? 5.815 -3.296 7.666 1.00 97.94 72 GLU A CA 1
ATOM 581 C C . GLU A 1 72 ? 5.761 -4.156 6.398 1.00 97.94 72 GLU A C 1
ATOM 583 O O . GLU A 1 72 ? 6.752 -4.266 5.679 1.00 97.94 72 GLU A O 1
ATOM 588 N N . TRP A 1 73 ? 4.574 -4.638 6.032 1.00 98.19 73 TRP A N 1
ATOM 589 C CA . TRP A 1 73 ? 4.375 -5.430 4.824 1.00 98.19 73 TRP A CA 1
ATOM 590 C C . TRP A 1 73 ? 4.719 -4.672 3.534 1.00 98.19 73 TRP A C 1
ATOM 592 O O . TRP A 1 73 ? 5.318 -5.251 2.627 1.00 98.19 73 TRP A O 1
ATOM 602 N N . LEU A 1 74 ? 4.396 -3.377 3.437 1.00 98.00 74 LEU A N 1
ATOM 603 C CA . LEU A 1 74 ? 4.804 -2.545 2.298 1.00 98.00 74 LEU A CA 1
ATOM 604 C C . LEU A 1 74 ? 6.334 -2.458 2.180 1.00 98.00 74 LEU A C 1
ATOM 606 O O . LEU A 1 74 ? 6.878 -2.549 1.077 1.00 98.00 74 LEU A O 1
ATOM 610 N N . ASN A 1 75 ? 7.035 -2.323 3.308 1.00 97.38 75 ASN A N 1
ATOM 611 C CA . ASN A 1 75 ? 8.497 -2.327 3.334 1.00 97.38 75 ASN A CA 1
ATOM 612 C C . ASN A 1 75 ? 9.077 -3.696 2.947 1.00 97.38 75 ASN A C 1
ATOM 614 O O . ASN A 1 75 ? 10.045 -3.749 2.186 1.00 97.38 75 ASN A O 1
ATOM 618 N N . GLU A 1 76 ? 8.474 -4.798 3.402 1.00 97.25 76 GLU A N 1
ATOM 619 C CA . GLU A 1 76 ? 8.842 -6.154 2.975 1.00 97.25 76 GLU A CA 1
ATOM 620 C C . GLU A 1 76 ? 8.675 -6.333 1.461 1.00 97.25 76 GLU A C 1
ATOM 622 O O . GLU A 1 76 ? 9.579 -6.852 0.807 1.00 97.25 76 GLU A O 1
ATOM 627 N N . GLN A 1 77 ? 7.561 -5.865 0.880 1.00 97.25 77 GLN A N 1
ATOM 628 C CA . GLN A 1 77 ? 7.328 -5.958 -0.566 1.00 97.25 77 GLN A CA 1
ATOM 629 C C . GLN A 1 77 ? 8.370 -5.193 -1.370 1.00 97.25 77 GLN A C 1
ATOM 631 O O . GLN A 1 77 ? 8.853 -5.684 -2.395 1.00 97.25 77 GLN A O 1
ATOM 636 N N . TYR A 1 78 ? 8.758 -4.014 -0.889 1.00 95.62 78 TYR A N 1
ATOM 637 C CA . TYR A 1 78 ? 9.845 -3.272 -1.500 1.00 95.62 78 TYR A CA 1
ATOM 638 C C . TYR A 1 78 ? 11.168 -4.048 -1.430 1.00 95.62 78 TYR A C 1
ATOM 640 O O . TYR A 1 78 ? 11.823 -4.249 -2.454 1.00 95.62 78 TYR A O 1
ATOM 648 N N . ALA A 1 79 ? 11.541 -4.523 -0.239 1.00 95.50 79 ALA A N 1
ATOM 649 C CA . ALA A 1 79 ? 12.815 -5.197 -0.006 1.00 95.50 79 ALA A CA 1
ATOM 650 C C . ALA A 1 79 ? 12.949 -6.515 -0.787 1.00 95.50 79 ALA A C 1
ATOM 652 O O . ALA A 1 79 ? 14.002 -6.778 -1.365 1.00 95.50 79 ALA A O 1
ATOM 653 N N . GLN A 1 80 ? 11.890 -7.327 -0.833 1.00 96.00 80 GLN A N 1
ATOM 654 C CA . GLN A 1 80 ? 11.915 -8.658 -1.448 1.00 96.00 80 GLN A CA 1
ATOM 655 C C . GLN A 1 80 ? 11.854 -8.625 -2.977 1.00 96.00 80 GLN A C 1
ATOM 657 O O . GLN A 1 80 ? 12.322 -9.554 -3.627 1.00 96.00 80 GLN A O 1
ATOM 662 N N . ARG A 1 81 ? 11.274 -7.573 -3.567 1.00 94.75 81 ARG A N 1
ATOM 663 C CA . ARG A 1 81 ? 11.056 -7.481 -5.021 1.00 94.75 81 ARG A CA 1
ATOM 664 C C . ARG A 1 81 ? 11.825 -6.325 -5.657 1.00 94.75 81 ARG A C 1
ATOM 666 O O . ARG A 1 81 ? 11.400 -5.771 -6.667 1.00 94.75 81 ARG A O 1
ATOM 673 N N . LYS A 1 82 ? 12.968 -5.960 -5.072 1.00 93.06 82 LYS A N 1
ATOM 674 C CA . LYS A 1 82 ? 13.762 -4.796 -5.485 1.00 93.06 82 LYS A CA 1
ATOM 675 C C . LYS A 1 82 ? 14.115 -4.798 -6.978 1.00 93.06 82 LYS A C 1
ATOM 677 O O . LYS A 1 82 ? 13.998 -3.761 -7.618 1.00 93.06 82 LYS A O 1
ATOM 682 N N . GLU A 1 83 ? 14.469 -5.952 -7.543 1.00 93.50 83 GLU A N 1
ATOM 683 C CA . GLU A 1 83 ? 14.787 -6.085 -8.974 1.00 93.50 83 GLU A CA 1
ATOM 684 C C . GLU A 1 83 ? 13.597 -5.741 -9.880 1.00 93.50 83 GLU A C 1
ATOM 686 O O . GLU A 1 83 ? 13.758 -5.042 -10.881 1.00 93.50 83 GLU A O 1
ATOM 691 N N . LEU A 1 84 ? 12.386 -6.172 -9.503 1.00 92.69 84 LEU A N 1
ATOM 692 C CA . LEU A 1 84 ? 11.158 -5.827 -10.219 1.00 92.69 84 LEU A CA 1
ATOM 693 C C . LEU A 1 84 ? 10.961 -4.310 -10.227 1.00 92.69 84 LEU A C 1
ATOM 695 O O . LEU A 1 84 ? 10.736 -3.730 -11.289 1.00 92.69 84 LEU A O 1
ATOM 699 N N . TRP A 1 85 ? 11.078 -3.670 -9.063 1.00 94.44 85 TRP A N 1
ATOM 700 C CA . TRP A 1 85 ? 10.870 -2.230 -8.911 1.00 94.44 85 TRP A CA 1
ATOM 701 C C . TRP A 1 85 ? 11.927 -1.410 -9.659 1.00 94.44 85 TRP A C 1
ATOM 703 O O . TRP A 1 85 ? 11.583 -0.491 -10.402 1.00 94.44 85 TRP A O 1
ATOM 713 N N . ASP A 1 86 ? 13.200 -1.795 -9.555 1.00 92.69 86 ASP A N 1
ATOM 714 C CA . ASP A 1 86 ? 14.301 -1.149 -10.274 1.00 92.69 86 ASP A CA 1
ATOM 715 C C . ASP A 1 86 ? 14.131 -1.272 -11.798 1.00 92.69 86 ASP A C 1
ATOM 717 O O . ASP A 1 86 ? 14.432 -0.330 -12.529 1.00 92.69 86 ASP A O 1
ATOM 721 N N . SER A 1 87 ? 13.579 -2.390 -12.289 1.00 91.75 87 SER A N 1
ATOM 722 C CA . SER A 1 87 ? 13.345 -2.601 -13.725 1.00 91.75 87 SER A CA 1
ATOM 723 C C . SER A 1 87 ? 12.273 -1.683 -14.327 1.00 91.75 87 SER A C 1
ATOM 725 O O . SER A 1 87 ? 12.220 -1.532 -15.552 1.00 91.75 87 SER A O 1
ATOM 727 N N . VAL A 1 88 ? 11.413 -1.079 -13.499 1.00 89.50 88 VAL A N 1
ATOM 728 C CA . VAL A 1 88 ? 10.317 -0.195 -13.936 1.00 89.50 88 VAL A CA 1
ATOM 729 C C . VAL A 1 88 ? 10.502 1.262 -13.513 1.00 89.50 88 VAL A C 1
ATOM 731 O O . VAL A 1 88 ? 9.876 2.142 -14.103 1.00 89.50 88 VAL A O 1
ATOM 734 N N . LYS A 1 89 ? 11.390 1.535 -12.548 1.00 84.81 89 LYS A N 1
ATOM 735 C CA . LYS A 1 89 ? 11.650 2.873 -12.007 1.00 84.81 89 LYS A CA 1
ATOM 736 C C . LYS A 1 89 ? 12.040 3.865 -13.104 1.00 84.81 89 LYS A C 1
ATOM 738 O O . LYS A 1 89 ? 13.030 3.678 -13.807 1.00 84.81 89 LYS A O 1
ATOM 743 N N . GLY A 1 90 ? 11.301 4.972 -13.192 1.00 73.44 90 GLY A N 1
ATOM 744 C CA . GLY A 1 90 ? 11.645 6.087 -14.083 1.00 73.44 90 GLY A CA 1
ATOM 745 C C . GLY A 1 90 ? 11.431 5.799 -15.571 1.00 73.44 90 GLY A C 1
ATOM 746 O O . GLY A 1 90 ? 11.832 6.609 -16.408 1.00 73.44 90 GLY A O 1
ATOM 747 N N . LYS A 1 91 ? 10.778 4.682 -15.918 1.00 69.75 91 LYS A N 1
ATOM 748 C CA . LYS A 1 91 ? 10.293 4.456 -17.279 1.00 69.75 91 LYS A CA 1
ATOM 749 C C . LYS A 1 91 ? 9.110 5.386 -17.539 1.00 69.75 91 LYS A C 1
ATOM 751 O O . LYS A 1 91 ? 7.971 5.088 -17.184 1.00 69.75 91 LYS A O 1
ATOM 756 N N . LEU A 1 92 ? 9.403 6.530 -18.151 1.00 57.66 92 LEU A N 1
ATOM 757 C CA . LEU A 1 92 ? 8.398 7.341 -18.828 1.00 57.66 92 LEU A CA 1
ATOM 758 C C . LEU A 1 92 ? 7.841 6.513 -19.989 1.00 57.66 92 LEU A C 1
ATOM 760 O O . LEU A 1 92 ? 8.603 5.921 -20.756 1.00 57.66 92 LEU A O 1
ATOM 764 N N . LEU A 1 93 ? 6.515 6.421 -20.071 1.00 54.84 93 LEU A N 1
ATOM 765 C CA . LEU A 1 93 ? 5.860 5.840 -21.238 1.00 54.84 93 LEU A CA 1
ATOM 766 C C . LEU A 1 93 ? 6.227 6.686 -22.477 1.00 54.84 93 LEU A C 1
ATOM 768 O O . LEU A 1 93 ? 6.287 7.912 -22.335 1.00 54.84 93 LEU A O 1
ATOM 772 N N . PRO A 1 94 ? 6.504 6.067 -23.640 1.00 53.34 94 PRO A N 1
ATOM 773 C CA . PRO A 1 94 ? 6.586 6.793 -24.905 1.00 53.34 94 PRO A CA 1
ATOM 774 C C . PRO A 1 94 ? 5.257 7.475 -25.256 1.00 53.34 94 PRO A C 1
ATOM 776 O O . PRO A 1 94 ? 4.193 6.972 -24.819 1.00 53.34 94 PRO A O 1
#

Secondary structure (DSSP, 8-state):
-------S-HHHHTTS-EEEEETTEEEEEEEETTEEEEEEEESSS-GGGS-GGG-EEEEEESSHHHHHHHHHHHHHHHHHTHHHHHHHTT----

Foldseek 3Di:
DQPDDLPDDLVVLAPDKDWDDDQQKIWIWHQDPQWIKIKIAGDDDDPVPGPPVRIDIDTFHSDPVRSVVSSVVVRVVCVVCVVVSNVRGPPDDD

Radius of gyration: 12.96 Å; chains: 1; bounding box: 31×20×40 Å

Sequence (94 aa):
MNVIEKPVSINAIKKLNYTGSYCGMRYMLEKKDGRMAAHTYPEPFNYEKTPEEKIVTREFPFSEEGYAQAIEWLNEQYAQRKELWDSVKGKLLP